Protein AF-A0A1B9PGV8-F1 (afdb_monomer_lite)

pLDDT: mean 72.89, std 7.17, range [47.5, 83.94]

Secondary structure (DSSP, 8-state):
---HHHHHHHHHHHHHH-HHHHHHHHHHHHHHHHHHHHHHHHHH---HHHHHHHHHHHHHHHHHIIIIIHHHHHHHHHHHHHHHHHHHHHHTT-

Sequence (94 aa):
MKDPDIEFHKWKNERKRGMISYMTRSSSLALFGLLVGHILAGFIFPSSVWYLSSIQESAIYITIAIGVLIPISLISWFFRERKYQKHLSKLKRT

Radius of gyration: 19.47 Å; chains: 1; 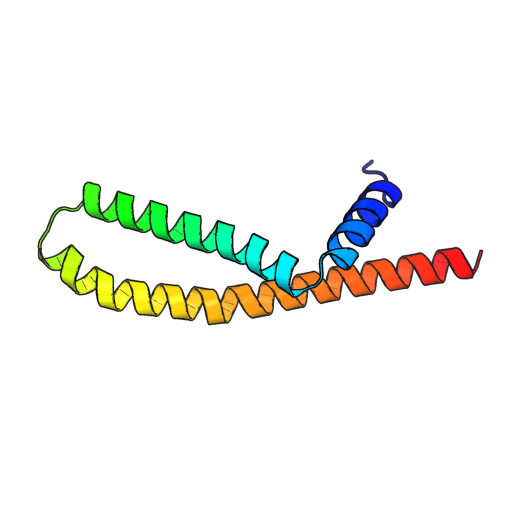bounding box: 41×19×59 Å

Foldseek 3Di:
DPPVVVVLVVVVVVVVVPLVVQLCVQLVVVVVVVVVVLVVVCVVDVDPVSVVVSVVVVVVVVCCSCVPSVVVSVVVNVVVVVVSVVVVVVVVVD

Structure (mmCIF, N/CA/C/O backbone):
data_AF-A0A1B9PGV8-F1
#
_entry.id   AF-A0A1B9PGV8-F1
#
loop_
_atom_site.group_PDB
_atom_site.id
_atom_site.type_symbol
_atom_site.label_atom_id
_atom_site.label_alt_id
_atom_site.label_comp_id
_atom_site.label_asym_id
_atom_site.label_entity_id
_atom_site.label_seq_id
_atom_site.pdbx_PDB_ins_code
_atom_site.Cartn_x
_atom_site.Cartn_y
_atom_site.Cartn_z
_atom_site.occupancy
_atom_site.B_iso_or_equiv
_atom_site.auth_seq_id
_atom_site.auth_comp_id
_atom_site.auth_asym_id
_atom_site.auth_atom_id
_atom_site.pdbx_PDB_model_num
ATOM 1 N N . MET A 1 1 ? 6.935 -1.221 26.931 1.00 47.50 1 MET A N 1
ATOM 2 C CA . MET A 1 1 ? 5.511 -1.450 26.597 1.00 47.50 1 MET A CA 1
ATOM 3 C C . MET A 1 1 ? 5.043 -0.264 25.774 1.00 47.50 1 MET A C 1
ATOM 5 O O . MET A 1 1 ? 5.366 0.855 26.139 1.00 47.50 1 MET A O 1
ATOM 9 N N . LYS A 1 2 ? 4.421 -0.488 24.615 1.00 50.41 2 LYS A N 1
ATOM 10 C CA . LYS A 1 2 ? 3.983 0.594 23.725 1.00 50.41 2 LYS A CA 1
ATOM 11 C C . LYS A 1 2 ? 2.582 1.001 24.170 1.00 50.41 2 LYS A C 1
ATOM 13 O O . LYS A 1 2 ? 1.698 0.148 24.139 1.00 50.41 2 LYS A O 1
ATOM 18 N N . ASP A 1 3 ? 2.418 2.233 24.640 1.00 61.25 3 ASP A N 1
ATOM 19 C CA . ASP A 1 3 ? 1.149 2.693 25.204 1.00 61.25 3 ASP A CA 1
ATOM 20 C C . ASP A 1 3 ? 0.015 2.542 24.174 1.00 61.25 3 ASP A C 1
ATOM 22 O O . ASP A 1 3 ? 0.086 3.153 23.097 1.00 61.25 3 ASP A O 1
ATOM 26 N N . PRO A 1 4 ? -1.011 1.718 24.456 1.00 64.00 4 PRO A N 1
ATOM 27 C CA . PRO A 1 4 ? -2.097 1.476 23.515 1.00 64.00 4 PRO A CA 1
ATOM 28 C C . PRO A 1 4 ? -2.814 2.778 23.138 1.00 64.00 4 PRO A C 1
ATOM 30 O O . PRO A 1 4 ? -3.196 2.962 21.981 1.00 64.00 4 PRO A O 1
ATOM 33 N N . ASP A 1 5 ? -2.905 3.721 24.073 1.00 66.06 5 ASP A N 1
ATOM 34 C CA . ASP A 1 5 ? -3.605 4.994 23.901 1.00 66.06 5 ASP A CA 1
ATOM 35 C C . ASP A 1 5 ? -2.952 5.909 22.856 1.00 66.06 5 ASP A C 1
ATOM 37 O O . ASP A 1 5 ? -3.651 6.598 22.103 1.00 66.06 5 ASP A O 1
ATOM 41 N N . ILE A 1 6 ? -1.621 5.856 22.728 1.00 69.31 6 ILE A N 1
ATOM 42 C CA . ILE A 1 6 ? -0.872 6.615 21.717 1.00 69.31 6 ILE A CA 1
ATOM 43 C C . ILE A 1 6 ? -1.137 6.042 20.318 1.00 69.31 6 ILE A C 1
ATOM 45 O O . ILE A 1 6 ? -1.367 6.798 19.369 1.00 69.31 6 ILE A O 1
ATOM 49 N N . GLU A 1 7 ? -1.156 4.711 20.169 1.00 69.88 7 GLU A N 1
ATOM 50 C CA . GLU A 1 7 ? -1.530 4.074 18.897 1.00 69.88 7 GLU A CA 1
ATOM 51 C C . GLU A 1 7 ? -2.984 4.383 18.517 1.00 69.88 7 GLU A C 1
ATOM 53 O O . GLU A 1 7 ? -3.269 4.634 17.342 1.00 69.88 7 GLU A O 1
ATOM 58 N N . PHE A 1 8 ? -3.893 4.453 19.493 1.00 68.31 8 PHE A N 1
ATOM 59 C CA . PHE A 1 8 ? -5.290 4.807 19.248 1.00 68.31 8 PHE A CA 1
ATOM 60 C C . PHE A 1 8 ? -5.483 6.270 18.849 1.00 68.31 8 PHE A C 1
ATOM 62 O O . PHE A 1 8 ? -6.261 6.545 17.933 1.00 68.31 8 PHE A O 1
ATOM 69 N N . HIS A 1 9 ? -4.764 7.211 19.466 1.00 73.12 9 HIS A N 1
ATOM 70 C CA . HIS A 1 9 ? -4.792 8.616 19.047 1.00 73.12 9 HIS A CA 1
ATOM 71 C C . HIS A 1 9 ? -4.263 8.795 17.623 1.00 73.12 9 HIS A C 1
ATOM 73 O O . HIS A 1 9 ? -4.858 9.516 16.815 1.00 73.12 9 HIS A O 1
ATOM 79 N N . LYS A 1 10 ? -3.186 8.082 17.283 1.00 74.62 10 LYS A N 1
ATOM 80 C CA . LYS A 1 10 ? -2.610 8.101 15.937 1.00 74.62 10 LYS A CA 1
ATOM 81 C C . LYS A 1 10 ? -3.589 7.535 14.903 1.00 74.62 10 LYS A C 1
ATOM 83 O O . LYS A 1 10 ? -3.832 8.181 13.885 1.00 74.62 10 LYS A O 1
ATOM 88 N N . TRP A 1 11 ? -4.234 6.407 15.214 1.00 74.12 11 TRP A N 1
ATOM 89 C CA . TRP A 1 11 ? -5.274 5.810 14.371 1.00 74.12 11 TRP A CA 1
ATOM 90 C C . TRP A 1 11 ? -6.504 6.713 14.213 1.00 74.12 11 TRP A C 1
ATOM 92 O O . TRP A 1 11 ? -7.023 6.861 13.112 1.00 74.12 11 TRP A O 1
ATOM 102 N N . LYS A 1 12 ? -6.954 7.380 15.283 1.00 74.88 12 LYS A N 1
ATOM 103 C CA . LYS A 1 12 ? -8.077 8.334 15.239 1.00 74.88 12 LYS A CA 1
ATOM 104 C C . LYS A 1 12 ? -7.793 9.503 14.287 1.00 74.88 12 LYS A C 1
ATOM 106 O O . LYS A 1 12 ? -8.679 9.906 13.531 1.00 74.88 12 LYS A O 1
ATOM 111 N N . ASN A 1 13 ? -6.564 10.021 14.293 1.00 74.94 13 ASN A N 1
ATOM 112 C CA . ASN A 1 13 ? -6.136 11.074 13.369 1.00 74.94 13 ASN A CA 1
ATOM 113 C C . ASN A 1 13 ? -6.001 10.574 11.923 1.00 74.94 13 ASN A C 1
ATOM 115 O O . ASN A 1 13 ? -6.398 11.283 10.999 1.00 74.94 13 ASN A O 1
ATOM 119 N N . GLU A 1 14 ? -5.498 9.357 11.711 1.00 71.06 14 GLU A N 1
ATOM 120 C CA . GLU A 1 14 ? -5.451 8.733 10.380 1.00 71.06 14 GLU A CA 1
ATOM 121 C C . GLU A 1 14 ? -6.855 8.458 9.828 1.00 71.06 14 GLU A C 1
ATOM 123 O O . GLU A 1 14 ? -7.126 8.749 8.665 1.00 71.06 14 GLU A O 1
ATOM 128 N N . ARG A 1 15 ? -7.793 8.019 10.674 1.00 71.62 15 ARG A N 1
ATOM 129 C CA . ARG A 1 15 ? -9.194 7.808 10.299 1.00 71.62 15 ARG A CA 1
ATOM 130 C C . ARG A 1 15 ? -9.867 9.084 9.795 1.00 71.62 15 ARG A C 1
ATOM 132 O O . ARG A 1 15 ? -10.608 9.025 8.818 1.00 71.62 15 ARG A O 1
ATOM 139 N N . LYS A 1 16 ? -9.582 10.236 10.416 1.00 73.88 16 LYS A N 1
ATOM 140 C CA . LYS A 1 16 ? -10.088 11.548 9.968 1.00 73.88 16 LYS A CA 1
ATOM 141 C C . LYS A 1 16 ? -9.606 11.938 8.568 1.00 73.88 16 LYS A C 1
ATOM 143 O O . LYS A 1 16 ? -10.322 12.648 7.876 1.00 73.88 16 LYS A O 1
ATOM 148 N N . ARG A 1 17 ? -8.424 11.475 8.144 1.00 74.06 17 ARG A N 1
ATOM 149 C CA . ARG A 1 17 ? -7.916 11.690 6.775 1.00 74.06 17 ARG A CA 1
ATOM 150 C C . ARG A 1 17 ? -8.590 10.786 5.736 1.00 74.06 17 ARG A C 1
ATOM 152 O O . ARG A 1 17 ? -8.460 11.035 4.543 1.00 74.06 17 ARG A O 1
ATOM 159 N N . GLY A 1 18 ? -9.335 9.777 6.184 1.00 72.69 18 GLY A N 1
ATOM 160 C CA . GLY A 1 18 ? -10.132 8.902 5.336 1.00 72.69 18 GLY A CA 1
ATOM 161 C C . GLY A 1 18 ? -9.360 7.704 4.781 1.00 72.69 18 GLY A C 1
ATOM 162 O O . GLY A 1 18 ? -8.139 7.716 4.627 1.00 72.69 18 GLY A O 1
ATOM 163 N N . MET A 1 19 ? -10.118 6.657 4.454 1.00 69.19 19 MET A N 1
ATOM 164 C CA . MET A 1 19 ? -9.607 5.379 3.946 1.00 69.19 19 MET A CA 1
ATOM 165 C C . MET A 1 19 ? -8.790 5.552 2.658 1.00 69.19 19 MET A C 1
ATOM 167 O O . MET A 1 19 ? -7.731 4.951 2.508 1.00 69.19 19 MET A O 1
ATOM 171 N N . ILE A 1 20 ? -9.231 6.445 1.768 1.00 66.38 20 ILE A N 1
ATOM 172 C CA . ILE A 1 20 ? -8.568 6.717 0.487 1.00 66.38 20 ILE A CA 1
ATOM 173 C C . ILE A 1 20 ? -7.165 7.297 0.706 1.00 66.38 20 ILE A C 1
ATOM 175 O O . ILE A 1 20 ? -6.225 6.859 0.054 1.00 66.38 20 ILE A O 1
ATOM 179 N N . SER A 1 21 ? -6.990 8.222 1.659 1.00 72.00 21 SER A N 1
ATOM 180 C CA . SER A 1 21 ? -5.678 8.817 1.965 1.00 72.00 21 SER A CA 1
ATOM 181 C C . SER A 1 21 ? -4.695 7.798 2.555 1.00 72.00 21 SER A C 1
ATOM 183 O O . SER A 1 21 ? -3.491 7.866 2.305 1.00 72.00 21 SER A O 1
ATOM 185 N N . TYR A 1 22 ? -5.201 6.826 3.317 1.00 72.38 22 TYR A N 1
ATOM 186 C CA . TYR A 1 22 ? -4.390 5.725 3.831 1.00 72.38 22 TYR A CA 1
ATOM 187 C C . TYR A 1 22 ? -3.936 4.791 2.706 1.00 72.38 22 TYR A C 1
ATOM 189 O O . TYR A 1 22 ? -2.747 4.490 2.603 1.00 72.38 22 TYR A O 1
ATOM 197 N N . MET A 1 23 ? -4.866 4.395 1.832 1.00 69.12 23 MET A N 1
ATOM 198 C CA . MET A 1 23 ? -4.580 3.519 0.695 1.00 69.12 23 MET A CA 1
ATOM 199 C C . MET A 1 23 ? -3.615 4.174 -0.293 1.00 69.12 23 MET A C 1
ATOM 201 O O . MET A 1 23 ? -2.657 3.537 -0.719 1.00 69.12 23 MET A O 1
ATOM 205 N N . THR A 1 24 ? -3.795 5.457 -0.620 1.00 70.81 24 THR A N 1
ATOM 206 C CA . THR A 1 24 ? -2.871 6.160 -1.522 1.00 70.81 24 THR A CA 1
ATOM 207 C C . THR A 1 24 ? -1.475 6.268 -0.928 1.00 70.81 24 THR A C 1
ATOM 209 O O . THR A 1 24 ? -0.512 6.062 -1.655 1.00 70.81 24 THR A O 1
ATOM 212 N N . ARG A 1 25 ? -1.335 6.511 0.382 1.00 73.62 25 ARG A N 1
ATOM 213 C CA . ARG A 1 25 ? -0.022 6.592 1.041 1.00 73.62 25 ARG A CA 1
ATOM 214 C C . ARG A 1 25 ? 0.683 5.239 1.151 1.00 73.62 25 ARG A C 1
ATOM 216 O O . ARG A 1 25 ? 1.902 5.184 1.013 1.00 73.62 25 ARG A O 1
ATOM 223 N N . SER A 1 26 ? -0.049 4.157 1.419 1.00 70.44 26 SER A N 1
ATOM 224 C CA . SER A 1 26 ? 0.550 2.817 1.454 1.00 70.44 26 SER A CA 1
ATOM 225 C C . SER A 1 26 ? 0.942 2.346 0.058 1.00 70.44 26 SER A C 1
ATOM 227 O O . SER A 1 26 ? 2.028 1.803 -0.132 1.00 70.44 26 SER A O 1
ATOM 229 N N . SER A 1 27 ? 0.076 2.587 -0.926 1.00 69.69 27 SER A N 1
ATOM 230 C CA . SER A 1 27 ? 0.299 2.150 -2.301 1.00 69.69 27 SER A CA 1
ATOM 231 C C . SER A 1 27 ? 1.343 3.006 -3.011 1.00 69.69 27 SER A C 1
ATOM 233 O O . SER A 1 27 ? 2.111 2.468 -3.800 1.00 69.69 27 SER A O 1
ATOM 235 N N . SER A 1 28 ? 1.448 4.306 -2.705 1.00 73.69 28 SER A N 1
ATOM 236 C CA . SER A 1 28 ? 2.471 5.172 -3.302 1.00 73.69 28 SER A CA 1
ATOM 237 C C . SER A 1 28 ? 3.884 4.758 -2.906 1.00 73.69 28 SER A C 1
ATOM 239 O O . SER A 1 28 ? 4.768 4.775 -3.754 1.00 73.69 28 SER A O 1
ATOM 241 N N . LEU A 1 29 ? 4.099 4.326 -1.659 1.00 76.56 29 LEU A N 1
ATOM 242 C CA . LEU A 1 29 ? 5.403 3.841 -1.204 1.00 76.56 29 LEU A CA 1
ATOM 243 C C . LEU A 1 29 ? 5.815 2.557 -1.942 1.00 76.56 29 LEU A C 1
ATOM 245 O O . LEU A 1 29 ? 6.958 2.425 -2.375 1.00 76.56 29 LEU A O 1
ATOM 249 N N . ALA A 1 30 ? 4.869 1.633 -2.120 1.00 73.81 30 ALA A N 1
ATOM 250 C CA . ALA A 1 30 ? 5.095 0.393 -2.857 1.00 73.81 30 ALA A CA 1
ATOM 251 C C . ALA A 1 30 ? 5.357 0.652 -4.353 1.00 73.81 30 ALA A C 1
ATOM 253 O O . ALA A 1 30 ? 6.282 0.078 -4.923 1.00 73.81 30 ALA A O 1
ATOM 254 N N . LEU A 1 31 ? 4.596 1.565 -4.968 1.00 75.62 31 LEU A N 1
ATOM 255 C CA . LEU A 1 31 ? 4.810 2.000 -6.351 1.00 75.62 31 LEU A CA 1
ATOM 256 C C . LEU A 1 31 ? 6.173 2.676 -6.534 1.00 75.62 31 LEU A C 1
ATOM 258 O O . LEU A 1 31 ? 6.856 2.408 -7.518 1.00 75.62 31 LEU A O 1
ATOM 262 N N . PHE A 1 32 ? 6.603 3.498 -5.574 1.00 80.25 32 PHE A N 1
ATOM 263 C CA . PHE A 1 32 ? 7.939 4.095 -5.584 1.00 80.25 32 PHE A CA 1
ATOM 264 C C . PHE A 1 32 ? 9.039 3.032 -5.540 1.00 80.25 32 PHE A C 1
ATOM 266 O O . PHE A 1 32 ? 9.994 3.119 -6.306 1.00 80.25 32 PHE A O 1
ATOM 273 N N . GLY A 1 33 ? 8.897 2.013 -4.687 1.00 79.94 33 GLY A N 1
ATOM 274 C CA . GLY A 1 33 ? 9.851 0.903 -4.621 1.00 79.94 33 GLY A CA 1
ATOM 275 C C . GLY A 1 33 ? 9.960 0.139 -5.942 1.00 79.94 33 GLY A C 1
ATOM 276 O O . GLY A 1 33 ? 11.068 -0.141 -6.399 1.00 79.94 33 GLY A O 1
ATOM 277 N N . LEU A 1 34 ? 8.821 -0.132 -6.589 1.00 75.62 34 LEU A N 1
ATOM 278 C CA . LEU A 1 34 ? 8.781 -0.775 -7.905 1.00 75.62 34 LEU A CA 1
ATOM 279 C C . LEU A 1 34 ? 9.451 0.082 -8.985 1.00 75.62 34 LEU A C 1
ATOM 281 O O . LEU A 1 34 ? 10.268 -0.434 -9.740 1.00 75.62 34 LEU A O 1
ATOM 285 N N . LEU A 1 35 ? 9.161 1.386 -9.029 1.00 80.56 35 LEU A N 1
ATOM 286 C CA . LEU A 1 35 ? 9.770 2.309 -9.992 1.00 80.56 35 LEU A CA 1
ATOM 287 C C . LEU A 1 35 ? 11.290 2.390 -9.828 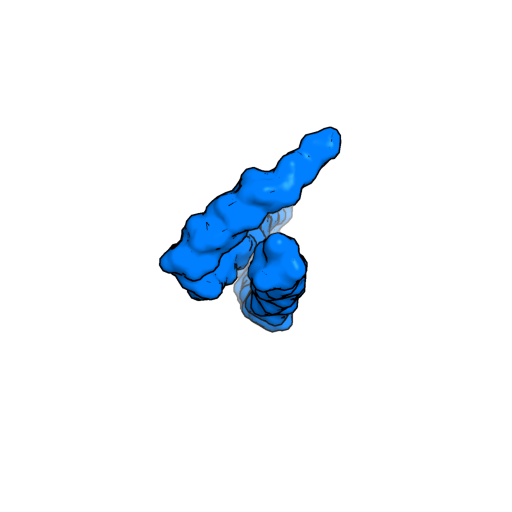1.00 80.56 35 LEU A C 1
ATOM 289 O O . LEU A 1 35 ? 12.020 2.297 -10.811 1.00 80.56 35 LEU A O 1
ATOM 293 N N . VAL A 1 36 ? 11.774 2.527 -8.592 1.00 83.44 36 VAL A N 1
ATOM 294 C CA . VAL A 1 36 ? 13.214 2.606 -8.308 1.00 83.44 36 VAL A CA 1
ATOM 295 C C . VAL A 1 36 ? 13.919 1.299 -8.670 1.00 83.44 36 VAL A C 1
ATOM 297 O O . VAL A 1 36 ? 14.964 1.334 -9.319 1.00 83.44 36 VAL A O 1
ATOM 300 N N . GLY A 1 37 ? 13.343 0.150 -8.302 1.00 80.19 37 GLY A N 1
ATOM 301 C CA . GLY A 1 37 ? 13.889 -1.160 -8.661 1.00 80.19 37 GLY A CA 1
ATOM 302 C C . GLY A 1 37 ? 13.940 -1.376 -10.173 1.00 80.19 37 GLY A C 1
ATOM 303 O O . GLY A 1 37 ? 14.938 -1.871 -10.693 1.00 80.19 37 GLY A O 1
ATOM 304 N N . HIS A 1 38 ? 12.904 -0.933 -10.886 1.00 73.94 38 HIS A N 1
ATOM 305 C CA . HIS A 1 38 ? 12.843 -1.016 -12.340 1.00 73.94 38 HIS A CA 1
ATOM 306 C C . HIS A 1 38 ? 13.911 -0.141 -13.012 1.00 73.94 38 HIS A C 1
ATOM 308 O O . HIS A 1 38 ? 14.630 -0.615 -13.887 1.00 73.94 38 HIS A O 1
ATOM 314 N N . ILE A 1 39 ? 14.092 1.105 -12.561 1.00 79.88 39 ILE A N 1
ATOM 315 C CA . ILE A 1 39 ? 15.142 1.997 -13.078 1.00 79.88 39 ILE A CA 1
ATOM 316 C C . ILE A 1 39 ? 16.534 1.394 -12.839 1.00 79.88 39 ILE A C 1
ATOM 318 O O . ILE A 1 39 ? 17.350 1.354 -13.757 1.00 79.88 39 ILE A O 1
ATOM 322 N N . LEU A 1 40 ? 16.799 0.880 -11.633 1.00 81.69 40 LEU A N 1
ATOM 323 C CA . LEU A 1 40 ? 18.075 0.237 -11.296 1.00 81.69 40 LEU A CA 1
ATOM 324 C C . LEU A 1 40 ? 18.361 -0.988 -12.171 1.00 81.69 40 LEU A C 1
ATOM 326 O O . LEU A 1 40 ? 19.487 -1.151 -12.636 1.00 81.69 40 LEU A O 1
ATOM 330 N N . ALA A 1 41 ? 17.353 -1.823 -12.433 1.00 73.81 41 ALA A N 1
ATOM 331 C CA . ALA A 1 41 ? 17.504 -2.982 -13.308 1.00 73.81 41 ALA A CA 1
ATOM 332 C C . ALA A 1 41 ? 17.904 -2.576 -14.739 1.00 73.81 41 ALA A C 1
ATOM 334 O O . ALA A 1 41 ? 18.774 -3.217 -15.329 1.00 73.81 41 ALA A O 1
ATOM 335 N N . GLY A 1 42 ? 17.353 -1.472 -15.256 1.00 72.44 42 GLY A N 1
ATOM 336 C CA . GLY A 1 42 ? 17.705 -0.934 -16.574 1.00 72.44 42 GLY A CA 1
ATOM 337 C C . GLY A 1 42 ? 19.126 -0.378 -16.657 1.00 72.44 42 GLY A C 1
ATOM 338 O O . GLY A 1 42 ? 19.778 -0.512 -17.689 1.00 72.44 42 GLY A O 1
ATOM 339 N N . PHE A 1 43 ? 19.641 0.189 -15.561 1.00 77.00 43 PHE A N 1
ATOM 340 C CA . PHE A 1 43 ? 21.043 0.614 -15.474 1.00 77.00 43 PHE A CA 1
ATOM 341 C C . PHE A 1 43 ? 22.024 -0.568 -15.444 1.00 77.00 43 PHE A C 1
ATOM 343 O O . PHE A 1 43 ? 23.125 -0.453 -15.978 1.00 77.00 43 PHE A O 1
ATOM 350 N N . ILE A 1 44 ? 21.645 -1.689 -14.822 1.00 77.94 44 ILE A N 1
ATOM 351 C CA . ILE A 1 44 ? 22.514 -2.870 -14.677 1.00 77.94 44 ILE A CA 1
ATOM 352 C C . ILE A 1 44 ? 22.518 -3.728 -15.952 1.00 77.94 44 ILE A C 1
ATOM 354 O O . ILE A 1 44 ? 23.556 -4.287 -16.305 1.00 77.94 44 ILE A O 1
ATOM 358 N N . PHE A 1 45 ? 21.392 -3.811 -16.669 1.0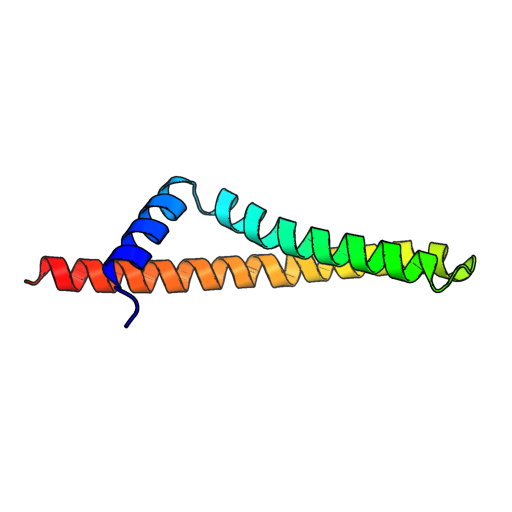0 74.50 45 PHE A N 1
ATOM 359 C CA . PHE A 1 45 ? 21.244 -4.632 -17.877 1.00 74.50 45 PHE A CA 1
ATOM 360 C C . PHE A 1 45 ? 20.858 -3.794 -19.109 1.00 74.50 45 PHE A C 1
ATOM 362 O O . PHE A 1 45 ? 19.731 -3.906 -19.603 1.00 74.50 45 PHE A O 1
ATOM 369 N N . PRO A 1 46 ? 21.782 -2.980 -19.656 1.00 66.44 46 PRO A N 1
ATOM 370 C CA . PRO A 1 46 ? 21.527 -2.140 -20.822 1.00 66.44 46 PRO A CA 1
ATOM 371 C C . PRO A 1 46 ? 21.492 -2.996 -22.097 1.00 66.44 46 PRO A C 1
ATOM 373 O O . PRO A 1 46 ? 22.447 -3.055 -22.867 1.00 66.44 46 PRO A O 1
ATOM 376 N N . SER A 1 47 ? 20.388 -3.704 -22.321 1.00 69.12 47 SER A N 1
ATOM 377 C CA . SER A 1 47 ? 20.116 -4.414 -23.572 1.00 69.12 47 SER A CA 1
ATOM 378 C C . SER A 1 47 ? 18.819 -3.896 -24.187 1.00 69.12 47 SER A C 1
ATOM 380 O O . SER A 1 47 ? 17.862 -3.582 -23.482 1.00 69.12 47 SER A O 1
ATOM 382 N N . SER A 1 48 ? 18.758 -3.813 -25.516 1.00 62.34 48 SER A N 1
ATOM 383 C CA . SER A 1 48 ? 17.545 -3.409 -26.248 1.00 62.34 48 SER A CA 1
ATOM 384 C C . SER A 1 48 ? 16.350 -4.336 -25.983 1.00 62.34 48 SER A C 1
ATOM 386 O O . SER A 1 48 ? 15.202 -3.911 -26.091 1.00 62.34 48 SER A O 1
ATOM 388 N N . VAL A 1 49 ? 16.621 -5.579 -25.573 1.00 62.06 49 VAL A N 1
ATOM 389 C CA . VAL A 1 49 ? 15.627 -6.577 -25.157 1.00 62.06 49 VAL A CA 1
ATOM 390 C C . VAL A 1 49 ? 14.954 -6.176 -23.840 1.00 62.06 49 VAL A C 1
ATOM 392 O O . VAL A 1 49 ? 13.742 -6.334 -23.723 1.00 62.06 49 VAL A O 1
ATOM 395 N N . TRP A 1 50 ? 15.700 -5.572 -22.904 1.00 65.06 50 TRP A N 1
ATOM 396 C CA . TRP A 1 50 ? 15.183 -5.120 -21.607 1.00 65.06 50 TRP A CA 1
ATOM 397 C C . TRP A 1 50 ? 14.062 -4.087 -21.761 1.00 65.06 50 TRP A C 1
ATOM 399 O O . TRP A 1 50 ? 13.034 -4.183 -21.103 1.00 65.06 50 TRP A O 1
ATOM 409 N N . TYR A 1 51 ? 14.199 -3.131 -22.683 1.00 62.47 51 TYR A N 1
ATOM 410 C CA . TYR A 1 51 ? 13.185 -2.091 -22.897 1.00 62.47 51 TYR A CA 1
ATOM 411 C C . TYR A 1 51 ? 11.853 -2.634 -23.444 1.00 62.47 51 TYR A C 1
ATOM 413 O O . TYR A 1 51 ? 10.791 -2.124 -23.085 1.00 62.47 51 TYR A O 1
ATOM 421 N N . LEU A 1 52 ? 11.894 -3.672 -24.285 1.00 59.38 52 LEU A N 1
ATOM 422 C CA . LEU A 1 52 ? 10.700 -4.311 -24.852 1.00 59.38 52 LEU A CA 1
ATOM 423 C C . LEU A 1 52 ? 9.986 -5.205 -23.828 1.00 59.38 52 L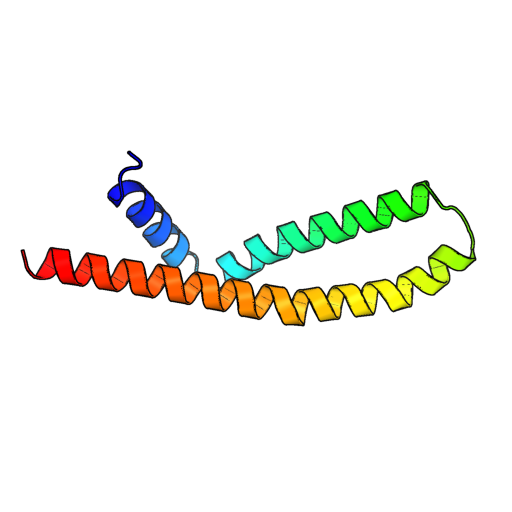EU A C 1
ATOM 425 O O . LEU A 1 52 ? 8.759 -5.149 -23.727 1.00 59.38 52 LEU A O 1
ATOM 429 N N . SER A 1 53 ? 10.735 -5.968 -23.025 1.00 65.00 53 SER A N 1
ATOM 430 C CA . SER A 1 53 ? 10.174 -6.746 -21.911 1.00 65.00 53 SER A CA 1
ATOM 431 C C . SER A 1 53 ? 9.659 -5.849 -20.782 1.00 65.00 53 SER A C 1
ATOM 433 O O . SER A 1 53 ? 8.636 -6.159 -20.175 1.00 65.00 53 SER A O 1
ATOM 435 N N . SER A 1 54 ? 10.275 -4.683 -20.566 1.00 65.12 54 SER A N 1
ATOM 436 C CA . SER A 1 54 ? 9.884 -3.727 -19.525 1.00 65.12 54 SER A CA 1
ATOM 437 C C . SER A 1 54 ? 8.449 -3.218 -19.657 1.00 65.12 54 SER A C 1
ATOM 439 O O . SER A 1 54 ? 7.796 -3.008 -18.636 1.00 65.12 54 SER A O 1
ATOM 441 N N . ILE A 1 55 ? 7.908 -3.051 -20.871 1.00 65.56 55 ILE A N 1
ATOM 442 C CA . ILE A 1 55 ? 6.517 -2.593 -21.068 1.00 65.5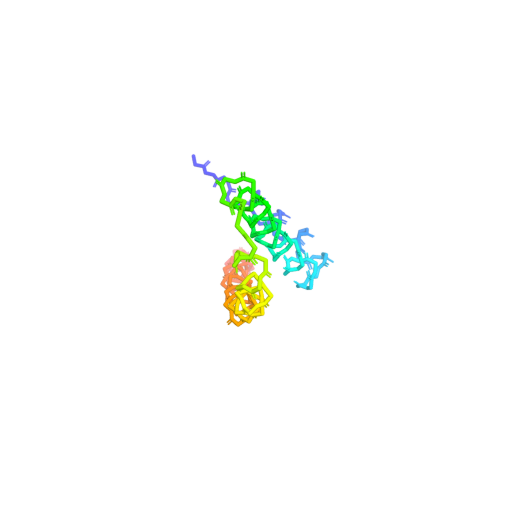6 55 ILE A CA 1
ATOM 443 C C . ILE A 1 55 ? 5.507 -3.680 -20.664 1.00 65.56 55 ILE A C 1
ATOM 445 O O . ILE A 1 55 ? 4.502 -3.389 -20.014 1.00 65.56 55 ILE A O 1
ATOM 449 N N . GLN A 1 56 ? 5.770 -4.941 -21.012 1.00 67.31 56 GLN A N 1
ATOM 450 C CA . GLN A 1 56 ? 4.899 -6.055 -20.622 1.00 67.31 56 GLN A CA 1
ATOM 451 C C . GLN A 1 56 ? 5.013 -6.362 -19.124 1.00 67.31 56 GLN A C 1
ATOM 453 O O . GLN A 1 56 ? 4.001 -6.571 -18.453 1.00 67.31 56 GLN A O 1
ATOM 458 N N . GLU A 1 57 ? 6.226 -6.316 -18.574 1.00 69.44 57 GLU A N 1
ATOM 459 C CA . GLU A 1 57 ? 6.467 -6.523 -17.147 1.00 69.44 57 GLU A CA 1
ATOM 460 C C . GLU A 1 57 ? 5.847 -5.414 -16.293 1.00 69.44 57 GLU A C 1
ATOM 462 O O . GLU A 1 57 ? 5.233 -5.702 -15.266 1.00 69.44 57 GLU A O 1
ATOM 467 N N . SER A 1 58 ? 5.914 -4.150 -16.722 1.00 69.81 58 SER A N 1
ATOM 468 C CA . SER A 1 58 ? 5.290 -3.044 -15.982 1.00 69.81 58 SER A CA 1
ATOM 469 C C . SER A 1 58 ? 3.764 -3.160 -15.917 1.00 69.81 58 SER A C 1
ATOM 471 O O . SER A 1 58 ? 3.190 -2.892 -14.861 1.00 69.81 58 SER A O 1
ATOM 473 N N . ALA A 1 59 ? 3.095 -3.663 -16.960 1.00 73.06 59 ALA A N 1
ATOM 474 C CA . ALA A 1 59 ? 1.662 -3.968 -16.905 1.00 73.06 59 ALA A CA 1
ATOM 475 C C . ALA A 1 59 ? 1.332 -5.077 -15.882 1.00 73.06 59 ALA A C 1
ATOM 477 O O . ALA A 1 59 ? 0.354 -4.968 -15.131 1.00 73.06 59 ALA A O 1
ATOM 478 N N . ILE A 1 60 ? 2.168 -6.117 -15.796 1.00 77.88 60 ILE A N 1
ATOM 479 C CA . ILE A 1 60 ? 2.039 -7.185 -14.792 1.00 77.88 60 ILE A CA 1
ATOM 480 C C . ILE A 1 60 ? 2.265 -6.627 -13.382 1.00 77.88 60 ILE A C 1
ATOM 482 O O . ILE A 1 60 ? 1.453 -6.878 -12.490 1.00 77.88 60 ILE A O 1
ATOM 486 N N . TYR A 1 61 ? 3.301 -5.811 -13.174 1.00 72.00 61 TYR A N 1
ATOM 487 C CA . TYR A 1 61 ? 3.566 -5.178 -11.880 1.00 72.00 61 TYR A CA 1
ATOM 488 C C . TYR A 1 61 ? 2.431 -4.254 -11.439 1.00 72.00 61 TYR A C 1
ATOM 490 O O . TYR A 1 61 ? 2.056 -4.282 -10.269 1.00 72.00 61 TYR A O 1
ATOM 498 N N . ILE A 1 62 ? 1.834 -3.486 -12.355 1.00 75.06 62 ILE A N 1
ATOM 499 C CA . ILE A 1 62 ? 0.656 -2.655 -12.067 1.00 75.06 62 ILE A CA 1
ATOM 500 C C . ILE A 1 62 ? -0.540 -3.534 -11.689 1.00 75.06 62 ILE A C 1
ATOM 502 O O . ILE A 1 62 ? -1.245 -3.234 -10.726 1.00 75.06 62 ILE A O 1
ATOM 506 N N . THR A 1 63 ? -0.745 -4.647 -12.393 1.00 76.12 63 THR A N 1
ATOM 507 C CA . THR A 1 63 ? -1.850 -5.577 -12.122 1.00 76.12 63 THR A CA 1
ATOM 508 C C . THR A 1 63 ? -1.696 -6.242 -10.756 1.00 76.12 63 THR A C 1
ATOM 510 O O . THR A 1 63 ? -2.657 -6.302 -9.993 1.00 76.12 63 THR A O 1
ATOM 513 N N . ILE A 1 64 ? -0.485 -6.672 -10.396 1.00 76.56 64 ILE A N 1
ATOM 514 C CA . ILE A 1 64 ? -0.177 -7.218 -9.067 1.00 76.56 64 ILE A CA 1
ATOM 515 C C . ILE A 1 64 ? -0.316 -6.127 -8.002 1.00 76.56 64 ILE A C 1
ATOM 517 O O . ILE A 1 64 ? -0.919 -6.361 -6.958 1.00 76.56 64 ILE A O 1
ATOM 521 N N . ALA A 1 65 ? 0.184 -4.918 -8.261 1.00 71.69 65 ALA A N 1
ATOM 522 C CA . ALA A 1 65 ? 0.076 -3.800 -7.333 1.00 71.69 65 ALA A CA 1
ATOM 523 C C . ALA A 1 65 ? -1.394 -3.476 -7.026 1.00 71.69 65 ALA A C 1
ATOM 525 O O . ALA A 1 65 ? -1.781 -3.420 -5.863 1.00 71.69 65 ALA A O 1
ATOM 526 N N . ILE A 1 66 ? -2.241 -3.341 -8.044 1.00 76.25 66 ILE A N 1
ATOM 527 C CA . ILE A 1 66 ? -3.675 -3.076 -7.874 1.00 76.25 66 ILE A CA 1
ATOM 528 C C . ILE A 1 66 ? -4.371 -4.288 -7.236 1.00 76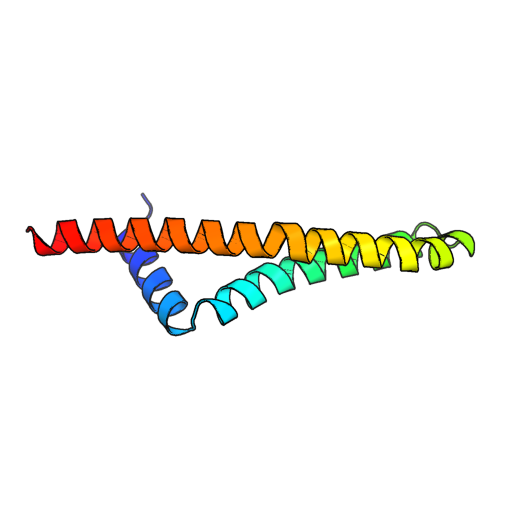.25 66 ILE A C 1
ATOM 530 O O . ILE A 1 66 ? -5.094 -4.136 -6.254 1.00 76.25 66 ILE A O 1
ATOM 534 N N . GLY A 1 67 ? -4.116 -5.492 -7.751 1.00 76.75 67 GLY A N 1
ATOM 535 C CA . GLY A 1 67 ? -4.770 -6.728 -7.326 1.00 76.75 67 GLY A CA 1
ATOM 536 C C . GLY A 1 67 ? -4.402 -7.189 -5.917 1.00 76.75 67 GLY A C 1
ATOM 537 O O . GLY A 1 67 ? -5.196 -7.882 -5.291 1.00 76.75 67 GLY A O 1
ATOM 538 N N . VAL A 1 68 ? -3.239 -6.794 -5.390 1.00 77.38 68 VAL A N 1
ATOM 539 C CA . VAL A 1 68 ? -2.737 -7.250 -4.084 1.00 77.38 68 VAL A CA 1
ATOM 540 C C . VAL A 1 68 ? -2.672 -6.114 -3.059 1.00 77.38 68 VAL A C 1
ATOM 542 O O . VAL A 1 68 ? -3.145 -6.286 -1.934 1.00 77.38 68 VAL A O 1
ATOM 545 N N . LEU A 1 69 ? -2.162 -4.923 -3.406 1.00 73.88 69 LEU A N 1
ATOM 546 C CA . LEU A 1 69 ? -2.010 -3.833 -2.424 1.00 73.88 69 LEU A CA 1
ATOM 547 C C . LEU A 1 69 ? -3.355 -3.243 -1.997 1.00 73.88 69 LEU A C 1
ATOM 549 O O . LEU A 1 69 ? -3.521 -2.879 -0.830 1.00 73.88 69 LEU A O 1
ATOM 553 N N . ILE A 1 70 ? -4.332 -3.161 -2.903 1.00 75.44 70 ILE A N 1
ATOM 554 C CA . ILE A 1 70 ? -5.674 -2.651 -2.584 1.00 75.44 70 ILE A CA 1
ATOM 555 C C . ILE A 1 70 ? -6.390 -3.570 -1.580 1.00 75.44 70 ILE A C 1
ATOM 557 O O . ILE A 1 70 ? -6.783 -3.077 -0.521 1.00 75.44 70 ILE A O 1
ATOM 561 N N . PRO A 1 71 ? -6.528 -4.891 -1.808 1.00 76.81 71 PRO A N 1
ATOM 562 C CA . PRO A 1 71 ? -7.175 -5.751 -0.821 1.00 76.81 71 PRO A CA 1
ATOM 563 C C . PRO A 1 71 ? -6.385 -5.858 0.485 1.00 76.81 71 PRO A C 1
ATOM 565 O O . PRO A 1 71 ? -6.997 -5.829 1.551 1.00 76.81 71 PRO A O 1
ATOM 568 N N . ILE A 1 72 ? -5.046 -5.898 0.456 1.00 78.31 72 ILE A N 1
ATOM 569 C CA . ILE A 1 72 ? -4.243 -5.914 1.693 1.00 78.31 72 ILE A CA 1
ATOM 570 C C . ILE A 1 72 ? -4.452 -4.631 2.507 1.00 78.31 72 ILE A C 1
ATOM 572 O O . ILE A 1 72 ? -4.626 -4.696 3.727 1.00 78.31 72 ILE A O 1
ATOM 576 N N . SER A 1 73 ? -4.462 -3.464 1.860 1.00 74.19 73 SER A N 1
ATOM 577 C CA . SER A 1 73 ? -4.689 -2.188 2.550 1.00 74.19 73 SER A CA 1
ATOM 578 C C . SER A 1 73 ? -6.110 -2.082 3.112 1.00 74.19 73 SER A C 1
ATOM 580 O O . SER A 1 73 ? -6.266 -1.620 4.246 1.00 74.19 73 SER A O 1
ATOM 582 N N . LEU A 1 74 ? -7.124 -2.602 2.408 1.00 79.12 74 LEU A N 1
ATOM 583 C CA . LEU A 1 74 ? -8.491 -2.725 2.931 1.00 79.12 74 LEU A CA 1
ATOM 584 C C . LEU A 1 74 ? -8.560 -3.657 4.143 1.00 79.12 74 LEU A C 1
ATOM 586 O O . LEU A 1 74 ? -9.110 -3.279 5.176 1.00 79.12 74 LEU A O 1
ATOM 590 N N . ILE A 1 75 ? -7.981 -4.857 4.056 1.00 83.12 75 ILE A N 1
ATOM 591 C CA . ILE A 1 75 ? -7.973 -5.827 5.161 1.00 83.12 75 ILE A CA 1
ATOM 592 C C . ILE A 1 75 ? -7.270 -5.223 6.382 1.00 83.12 75 ILE A C 1
ATOM 594 O O . ILE A 1 75 ? -7.817 -5.254 7.486 1.00 83.12 75 ILE A O 1
ATOM 598 N N . SER A 1 76 ? -6.099 -4.608 6.189 1.00 81.75 76 SER A N 1
ATOM 599 C CA . SER A 1 76 ? -5.357 -3.911 7.248 1.00 81.75 76 SER A CA 1
ATOM 600 C C . SER A 1 76 ? -6.201 -2.813 7.906 1.00 81.75 76 SER A C 1
ATOM 602 O O . SER A 1 76 ? -6.242 -2.713 9.137 1.00 81.75 76 SER A O 1
ATOM 604 N N . TRP A 1 77 ? -6.940 -2.034 7.108 1.00 80.19 77 TRP A N 1
ATOM 605 C CA . TRP A 1 77 ? -7.860 -1.013 7.607 1.00 80.19 77 TRP A CA 1
ATOM 606 C C . TRP A 1 77 ? -8.991 -1.615 8.450 1.00 80.19 77 TRP A C 1
ATOM 608 O O . TRP A 1 77 ? -9.212 -1.181 9.582 1.00 80.19 77 TRP A O 1
ATOM 618 N N . PHE A 1 78 ? -9.665 -2.658 7.955 1.00 82.75 78 PHE A N 1
ATOM 619 C CA . PHE A 1 78 ? -10.746 -3.331 8.682 1.00 82.75 78 PHE A CA 1
ATOM 620 C C . PHE A 1 78 ? -10.278 -3.956 9.998 1.00 82.75 78 PHE A C 1
ATOM 622 O O . PHE A 1 78 ? -10.986 -3.874 11.006 1.00 82.75 78 PHE A O 1
ATOM 629 N N . PHE A 1 79 ? -9.085 -4.552 10.026 1.00 83.94 79 PHE A N 1
ATOM 630 C CA . PHE A 1 79 ? -8.507 -5.104 11.252 1.00 83.94 79 PHE A CA 1
ATOM 631 C C . PHE A 1 79 ? -8.252 -4.020 12.303 1.00 83.94 79 PHE A C 1
ATOM 633 O O . PHE A 1 79 ? -8.621 -4.194 13.471 1.00 83.94 79 PHE A O 1
ATOM 640 N N . ARG A 1 80 ? -7.660 -2.889 11.902 1.00 79.44 80 ARG A N 1
ATOM 641 C CA . ARG A 1 80 ? -7.406 -1.755 12.806 1.00 79.44 80 ARG A CA 1
ATOM 642 C C . ARG A 1 80 ? -8.704 -1.125 13.297 1.00 79.44 80 ARG A C 1
ATOM 644 O O . ARG A 1 80 ? -8.836 -0.865 14.492 1.00 79.44 80 ARG A O 1
ATOM 651 N N . GLU A 1 81 ? -9.689 -0.978 12.417 1.00 82.44 81 GLU A N 1
ATOM 652 C CA . GLU A 1 81 ? -11.005 -0.449 12.765 1.00 82.44 81 GLU A CA 1
ATOM 653 C C . GLU A 1 81 ? -11.741 -1.361 13.758 1.00 82.44 81 GLU A C 1
ATOM 655 O O . GLU A 1 81 ? -12.224 -0.892 14.789 1.00 82.44 81 GLU A O 1
ATOM 660 N N . ARG A 1 82 ? -11.751 -2.684 13.537 1.00 83.75 82 ARG A N 1
ATOM 661 C CA . ARG A 1 82 ? -12.322 -3.643 14.501 1.00 83.75 82 ARG A CA 1
ATOM 662 C C . ARG A 1 82 ? -11.630 -3.585 15.862 1.00 83.75 82 ARG A C 1
ATOM 664 O O . ARG A 1 82 ? -12.303 -3.668 16.892 1.00 83.75 82 ARG A O 1
ATOM 671 N N . LYS A 1 83 ? -10.299 -3.452 15.890 1.00 81.06 83 LYS A N 1
ATOM 672 C CA . LYS A 1 83 ? -9.528 -3.341 17.139 1.00 81.06 83 LYS A CA 1
ATOM 673 C C . LYS A 1 83 ? -9.880 -2.053 17.893 1.00 81.06 83 LYS A C 1
ATOM 675 O O . LYS A 1 83 ? -10.065 -2.100 19.108 1.00 81.06 83 LYS A O 1
ATOM 680 N N . TYR A 1 84 ? -10.051 -0.945 17.172 1.00 77.44 84 TYR A N 1
ATOM 681 C CA . TYR A 1 84 ? -10.483 0.338 17.725 1.00 77.44 84 TYR A CA 1
ATOM 682 C C . TYR A 1 84 ? -11.894 0.274 18.327 1.00 77.44 84 TYR A C 1
ATOM 684 O O . TYR A 1 84 ? -12.087 0.659 19.479 1.00 77.44 84 TYR A O 1
ATOM 692 N N . GLN A 1 85 ? -12.865 -0.296 17.604 1.00 79.75 85 GLN A N 1
ATOM 693 C CA . GLN A 1 85 ? -14.242 -0.453 18.095 1.00 79.75 85 GLN A CA 1
ATOM 694 C C . GLN A 1 85 ? -14.313 -1.325 19.353 1.00 79.75 85 GLN A C 1
ATOM 696 O O . GLN A 1 85 ? -14.988 -0.976 20.322 1.00 79.75 85 GLN A O 1
ATOM 701 N N . LYS A 1 86 ? -13.562 -2.437 19.386 1.00 82.06 86 LYS A N 1
ATOM 702 C CA . LYS A 1 86 ? -13.462 -3.275 20.589 1.00 82.06 86 LYS A CA 1
ATOM 703 C C . LYS A 1 86 ? -12.911 -2.493 21.781 1.00 82.06 86 LYS A C 1
ATOM 705 O O . LYS A 1 86 ? -13.427 -2.649 22.885 1.00 82.06 86 LYS A O 1
ATOM 710 N N . HIS A 1 87 ? -11.902 -1.651 21.577 1.00 78.12 87 HIS A N 1
ATOM 711 C CA . HIS A 1 87 ? -11.331 -0.849 22.656 1.00 78.12 87 HIS A CA 1
ATOM 712 C C . HIS A 1 87 ? -12.318 0.210 23.178 1.00 78.12 87 HIS A C 1
ATOM 714 O O . HIS A 1 87 ? -12.542 0.283 24.384 1.00 78.12 87 HIS A O 1
ATOM 720 N N . LEU A 1 88 ? -13.012 0.926 22.286 1.00 76.81 88 LEU A N 1
ATOM 721 C CA . LEU A 1 88 ? -14.085 1.854 22.668 1.00 76.81 88 LEU A CA 1
ATOM 722 C C . LEU A 1 88 ? -15.219 1.163 23.437 1.00 76.81 88 LEU A C 1
ATOM 724 O O . LEU A 1 88 ? -15.714 1.704 24.421 1.00 76.81 88 LEU A O 1
ATOM 728 N N . SER A 1 89 ? -15.617 -0.044 23.024 1.00 78.75 89 SER A N 1
ATOM 729 C CA . SER A 1 89 ? -16.672 -0.800 23.713 1.00 78.75 89 SER A CA 1
ATOM 730 C C . SER A 1 89 ? -16.280 -1.235 25.130 1.00 78.75 89 SER A C 1
ATOM 732 O O . SER A 1 89 ? -17.147 -1.333 25.995 1.00 78.75 89 SER A O 1
ATOM 734 N N . LYS A 1 90 ? -14.982 -1.468 25.379 1.00 76.06 90 LYS A N 1
ATOM 735 C CA . LYS A 1 90 ? -14.454 -1.753 26.718 1.00 76.06 90 LYS A CA 1
ATOM 736 C C . LYS A 1 90 ? -14.424 -0.493 27.581 1.00 76.06 90 LYS A C 1
ATOM 738 O O . LYS A 1 90 ? -14.908 -0.540 28.702 1.00 76.06 90 LYS A O 1
ATOM 743 N N . LEU A 1 91 ? -13.952 0.628 27.031 1.00 71.69 91 LEU A N 1
ATOM 744 C CA . LEU A 1 91 ? -13.964 1.927 27.716 1.00 71.69 91 LEU A CA 1
ATOM 745 C C . LEU A 1 91 ? -15.382 2.376 28.091 1.00 71.69 91 LEU A C 1
ATOM 747 O O . LEU A 1 91 ? -15.580 2.863 29.188 1.00 71.69 91 LEU A O 1
ATOM 751 N N . LYS A 1 92 ? -16.384 2.157 27.228 1.00 65.06 92 LYS A N 1
ATOM 752 C CA . LYS A 1 92 ? -17.788 2.520 27.505 1.00 65.06 92 LYS A CA 1
ATOM 753 C C . LYS A 1 92 ? -18.474 1.623 28.554 1.00 65.06 92 LYS A C 1
ATOM 755 O O . LYS A 1 92 ? -19.556 1.959 29.020 1.00 65.06 92 LYS A O 1
ATOM 760 N N . ARG A 1 93 ? -17.906 0.451 28.859 1.00 58.47 93 ARG A N 1
ATOM 761 C CA . ARG A 1 93 ? -18.423 -0.487 29.876 1.00 58.47 93 ARG A CA 1
ATOM 762 C C . ARG A 1 93 ? -17.796 -0.289 31.259 1.00 58.47 93 ARG A C 1
ATOM 764 O O . ARG A 1 93 ? -18.230 -0.970 32.183 1.00 58.47 93 ARG A O 1
ATOM 771 N N . THR A 1 94 ? -16.787 0.573 31.368 1.00 53.09 94 THR A N 1
ATOM 772 C CA . THR A 1 94 ? -16.159 0.966 32.638 1.00 53.09 94 THR A CA 1
ATOM 773 C C . THR A 1 94 ? -16.736 2.309 33.057 1.00 53.09 94 THR A C 1
ATOM 775 O O . THR A 1 94 ? -16.924 2.498 34.273 1.00 53.09 94 THR A O 1
#